Protein AF-A0A938FED2-F1 (afdb_monomer_lite)

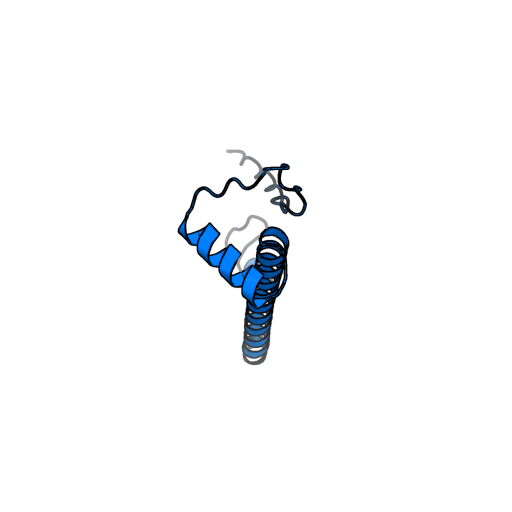Radius of gyration: 26.82 Å; chains: 1; bounding box: 73×21×58 Å

Foldseek 3Di:
DDDDDDDDDDPPDPPPDDDPPPPDDDDDPDPVLVVVLVVQCVVVVHHSVVSVVVVVVVVVVVVVVVVVVVVVVVVVVVVVVVVPDDDDDDPVRVQPQQADPVSHGD

Secondary structure (DSSP, 8-state):
---PPPPPP----------PPP--------HHHHHHHHHHHHHHTS-HHHHHHHHHHHHHHHHHHHHHHHHHHHHHHHHHHHHHS-----HHHHHHHHB-TTS-B-

pLDDT: mean 82.21, std 17.11, range [41.59, 97.75]

Structure (mmCIF, N/CA/C/O backbone):
data_AF-A0A938FED2-F1
#
_entry.id   AF-A0A938FED2-F1
#
loop_
_atom_site.group_PDB
_atom_site.id
_atom_site.type_symbol
_atom_site.label_atom_id
_atom_site.label_alt_id
_atom_site.label_comp_id
_atom_site.label_asym_id
_atom_site.label_entity_id
_atom_site.label_seq_id
_atom_site.pdbx_PDB_ins_code
_atom_site.Cartn_x
_atom_site.Cartn_y
_atom_site.Cartn_z
_atom_site.occupancy
_atom_site.B_iso_or_equiv
_atom_site.auth_seq_id
_atom_site.auth_comp_id
_atom_site.auth_asym_id
_atom_site.auth_atom_id
_atom_site.pdbx_PDB_model_num
ATOM 1 N N . MET A 1 1 ? 55.374 9.474 -18.490 1.00 42.22 1 MET A N 1
ATOM 2 C CA . MET A 1 1 ? 54.988 8.202 -17.837 1.00 42.22 1 MET A CA 1
ATOM 3 C C . MET A 1 1 ? 54.262 8.516 -16.535 1.00 42.22 1 MET A C 1
ATOM 5 O O . MET A 1 1 ? 54.919 8.833 -15.556 1.00 42.22 1 MET A O 1
ATOM 9 N N . ASN A 1 2 ? 52.927 8.489 -16.521 1.00 41.59 2 ASN A N 1
ATOM 10 C CA . ASN A 1 2 ? 52.144 8.665 -15.295 1.00 41.59 2 ASN A CA 1
ATOM 11 C C . ASN A 1 2 ? 51.127 7.520 -15.212 1.00 41.59 2 ASN A C 1
ATOM 13 O O . ASN A 1 2 ? 50.319 7.345 -16.120 1.00 41.59 2 ASN A O 1
ATOM 17 N N . ARG A 1 3 ? 51.252 6.673 -14.186 1.00 48.34 3 ARG A N 1
ATOM 18 C CA . ARG A 1 3 ? 50.482 5.431 -14.038 1.00 48.34 3 ARG A CA 1
ATOM 19 C C . ARG A 1 3 ? 49.090 5.777 -13.504 1.00 48.34 3 ARG A C 1
ATOM 21 O O . ARG A 1 3 ? 48.962 6.199 -12.356 1.00 48.34 3 ARG A O 1
ATOM 28 N N . GLY A 1 4 ? 48.061 5.620 -14.335 1.00 45.72 4 GLY A N 1
ATOM 29 C CA . GLY A 1 4 ? 46.665 5.770 -13.925 1.00 45.72 4 GLY A CA 1
ATOM 30 C C . GLY A 1 4 ? 46.318 4.778 -12.813 1.00 45.72 4 GLY A C 1
ATOM 31 O O . GLY A 1 4 ? 46.576 3.582 -12.935 1.00 45.72 4 GLY A O 1
ATOM 32 N N . ARG A 1 5 ? 45.770 5.275 -11.700 1.00 50.81 5 ARG A N 1
ATOM 33 C CA . ARG A 1 5 ? 45.272 4.430 -10.604 1.00 50.81 5 ARG A CA 1
ATOM 34 C C . ARG A 1 5 ? 44.059 3.619 -11.092 1.00 50.81 5 ARG A C 1
ATOM 36 O O . ARG A 1 5 ? 43.183 4.207 -11.727 1.00 50.81 5 ARG A O 1
ATOM 43 N N . PRO A 1 6 ? 43.952 2.318 -10.773 1.00 53.78 6 PRO A N 1
ATOM 44 C CA . PRO A 1 6 ? 42.788 1.522 -11.152 1.00 53.78 6 PRO A CA 1
ATOM 45 C C . PRO A 1 6 ? 41.532 2.009 -10.411 1.00 53.78 6 PRO A C 1
ATOM 47 O O . PRO A 1 6 ? 41.568 2.262 -9.203 1.00 53.78 6 PRO A O 1
ATOM 50 N N . ARG A 1 7 ? 40.411 2.146 -11.134 1.00 59.25 7 ARG A N 1
ATOM 51 C CA . ARG A 1 7 ? 39.095 2.426 -10.539 1.00 59.25 7 ARG A CA 1
ATOM 52 C C . ARG A 1 7 ? 38.655 1.211 -9.720 1.00 59.25 7 ARG A C 1
ATOM 54 O O . ARG A 1 7 ? 38.556 0.109 -10.247 1.00 59.25 7 ARG A O 1
ATOM 61 N N . ALA A 1 8 ? 38.400 1.420 -8.431 1.00 50.41 8 ALA A N 1
ATOM 62 C CA . ALA A 1 8 ? 37.859 0.388 -7.555 1.00 50.41 8 ALA A CA 1
ATOM 63 C C . ALA A 1 8 ? 36.423 0.012 -7.980 1.00 50.41 8 ALA A C 1
ATOM 65 O O . ALA A 1 8 ? 35.659 0.903 -8.365 1.00 50.41 8 ALA A O 1
ATOM 66 N N . PRO A 1 9 ? 36.027 -1.270 -7.887 1.00 54.09 9 PRO A N 1
ATOM 67 C CA . PRO A 1 9 ? 34.667 -1.688 -8.199 1.00 54.09 9 PRO A CA 1
ATOM 68 C C . PRO A 1 9 ? 33.679 -1.045 -7.217 1.00 54.09 9 PRO A C 1
ATOM 70 O O . PRO A 1 9 ? 33.824 -1.147 -5.995 1.00 54.09 9 PRO A O 1
ATOM 73 N N . THR A 1 10 ? 32.661 -0.367 -7.749 1.00 61.28 10 THR A N 1
ATOM 74 C CA . THR A 1 10 ? 31.543 0.159 -6.963 1.00 61.28 10 THR A CA 1
ATOM 75 C C . THR A 1 10 ? 30.799 -1.007 -6.327 1.00 61.28 10 THR A C 1
ATOM 77 O O . THR A 1 10 ? 30.203 -1.819 -7.032 1.00 61.28 10 THR A O 1
ATOM 80 N N . LYS A 1 11 ? 30.843 -1.102 -4.991 1.00 54.81 11 LYS A N 1
ATOM 81 C CA . LYS A 1 11 ? 30.078 -2.103 -4.236 1.00 54.81 11 LYS A CA 1
ATOM 82 C C . LYS A 1 11 ? 28.600 -2.029 -4.647 1.00 54.81 11 LYS A C 1
ATOM 84 O O . LYS A 1 11 ? 28.054 -0.921 -4.667 1.00 54.81 11 LYS A O 1
ATOM 89 N N . PRO A 1 12 ? 27.932 -3.162 -4.928 1.00 51.41 12 PRO A N 1
ATOM 90 C CA . PRO A 1 12 ? 26.491 -3.155 -5.115 1.00 51.41 12 PRO A CA 1
ATOM 91 C C . PRO A 1 12 ? 25.849 -2.638 -3.824 1.00 51.41 12 PRO A C 1
ATOM 93 O O . PRO A 1 12 ? 26.190 -3.077 -2.721 1.00 51.41 12 PRO A O 1
ATOM 96 N N . ARG A 1 13 ? 24.952 -1.654 -3.945 1.00 51.44 13 ARG A N 1
ATOM 97 C CA . ARG A 1 13 ? 24.126 -1.203 -2.821 1.00 51.44 13 ARG A CA 1
ATOM 98 C C . ARG A 1 13 ? 23.313 -2.406 -2.354 1.00 51.44 13 ARG A C 1
ATOM 100 O O . ARG A 1 13 ? 22.414 -2.841 -3.063 1.00 51.44 13 ARG A O 1
ATOM 107 N N . ALA A 1 14 ? 23.638 -2.931 -1.175 1.00 51.50 14 ALA A N 1
ATOM 108 C CA . ALA A 1 14 ? 22.822 -3.937 -0.518 1.00 51.50 14 ALA A CA 1
ATOM 109 C C . ALA A 1 14 ? 21.384 -3.408 -0.421 1.00 51.50 14 ALA A C 1
ATOM 111 O O . ALA A 1 14 ? 21.137 -2.348 0.167 1.00 51.50 14 ALA A O 1
ATOM 112 N N . SER A 1 15 ? 20.447 -4.126 -1.035 1.00 51.28 15 SER A N 1
ATOM 113 C CA . SER A 1 15 ? 19.021 -3.917 -0.840 1.00 51.28 15 SER A CA 1
ATOM 114 C C . SER A 1 15 ? 18.734 -4.064 0.650 1.00 51.28 15 SER A C 1
ATOM 116 O O . SER A 1 15 ? 18.918 -5.143 1.213 1.00 51.28 15 SER A O 1
ATOM 118 N N . LYS A 1 16 ? 18.293 -2.987 1.307 1.00 52.78 16 LYS A N 1
ATOM 119 C CA . LYS A 1 16 ? 17.746 -3.044 2.669 1.00 52.78 16 LYS A CA 1
ATOM 120 C C . LYS A 1 16 ? 16.365 -3.711 2.633 1.00 52.78 16 LYS A C 1
ATOM 122 O O . LYS A 1 16 ? 15.360 -3.070 2.911 1.00 52.78 16 LYS A O 1
ATOM 127 N N . ALA A 1 17 ? 16.311 -4.976 2.245 1.00 51.53 17 ALA A N 1
ATOM 128 C CA . ALA A 1 17 ? 15.145 -5.820 2.433 1.00 51.53 17 ALA A CA 1
ATOM 129 C C . ALA A 1 17 ? 15.413 -6.667 3.682 1.00 51.53 17 ALA A C 1
ATOM 131 O O . ALA A 1 17 ? 16.340 -7.470 3.687 1.00 51.53 17 ALA A O 1
ATOM 132 N N . GLY A 1 18 ? 14.651 -6.438 4.754 1.00 45.97 18 GLY A N 1
ATOM 133 C CA . GLY A 1 18 ? 14.598 -7.370 5.888 1.00 45.97 18 GLY A CA 1
ATOM 134 C C . GLY A 1 18 ? 15.137 -6.889 7.236 1.00 45.97 18 GLY A C 1
ATOM 135 O O . GLY A 1 18 ? 15.305 -7.711 8.128 1.00 45.97 18 GLY A O 1
ATOM 136 N N . ALA A 1 19 ? 15.381 -5.592 7.450 1.00 53.72 19 ALA A N 1
ATOM 137 C CA . ALA A 1 19 ? 15.537 -5.112 8.823 1.00 53.72 19 ALA A CA 1
ATOM 138 C C . ALA A 1 19 ? 14.149 -5.076 9.482 1.00 53.72 19 ALA A C 1
ATOM 140 O O . ALA A 1 19 ? 13.387 -4.139 9.241 1.00 53.72 19 ALA A O 1
ATOM 141 N N . GLN A 1 20 ? 13.819 -6.100 10.281 1.00 52.31 20 GLN A N 1
ATOM 142 C CA . GLN A 1 20 ? 12.688 -6.056 11.212 1.00 52.31 20 GLN A CA 1
ATOM 143 C C . GLN A 1 20 ? 12.778 -4.716 11.964 1.00 52.31 20 GLN A C 1
ATOM 145 O O . GLN A 1 20 ? 13.829 -4.438 12.556 1.00 52.31 20 GLN A O 1
ATOM 150 N N . PRO A 1 21 ? 11.759 -3.837 11.901 1.00 60.16 21 PRO A N 1
ATOM 151 C CA . PRO A 1 21 ? 11.830 -2.579 12.623 1.00 60.16 21 PRO A CA 1
ATOM 152 C C . PRO A 1 21 ? 12.017 -2.897 14.114 1.00 60.16 21 PRO A C 1
ATOM 154 O O . PRO A 1 21 ? 11.414 -3.857 14.603 1.00 60.16 21 PRO A O 1
ATOM 157 N N . PRO A 1 22 ? 12.864 -2.143 14.844 1.00 64.44 22 PRO A N 1
ATOM 158 C CA . PRO A 1 22 ? 13.002 -2.342 16.283 1.00 64.44 22 PRO A CA 1
ATOM 159 C C . PRO A 1 22 ? 11.608 -2.300 16.908 1.00 64.44 22 PRO A C 1
ATOM 161 O O . PRO A 1 22 ? 10.787 -1.493 16.467 1.00 64.44 22 PRO A O 1
ATOM 164 N N . SER A 1 23 ? 11.348 -3.148 17.908 1.00 60.56 23 SER A N 1
ATOM 165 C CA . SER A 1 23 ? 10.079 -3.212 18.642 1.00 60.56 23 SER A CA 1
ATOM 166 C C . SER A 1 23 ? 9.818 -1.884 19.365 1.00 60.56 23 SER A C 1
ATOM 168 O O . SER A 1 23 ? 10.069 -1.730 20.560 1.00 60.56 23 SER A O 1
ATOM 170 N N . LYS A 1 24 ? 9.393 -0.875 18.609 1.00 69.25 24 LYS A N 1
ATOM 171 C CA . LYS A 1 24 ? 9.007 0.441 19.090 1.00 69.25 24 LYS A CA 1
ATOM 172 C C . LYS A 1 24 ? 7.505 0.420 19.276 1.00 69.25 24 LYS A C 1
ATOM 174 O O . LYS A 1 24 ? 6.754 0.243 18.321 1.00 69.25 24 LYS A O 1
ATOM 179 N N . THR A 1 25 ? 7.080 0.621 20.512 1.00 73.00 25 THR A N 1
ATOM 180 C CA . THR A 1 25 ? 5.683 0.883 20.832 1.00 73.00 25 THR A CA 1
ATOM 181 C C . THR A 1 25 ? 5.285 2.242 20.258 1.00 73.00 25 THR A C 1
ATOM 183 O O . THR A 1 25 ? 6.009 3.236 20.375 1.00 73.00 25 THR A O 1
ATOM 186 N N . LEU A 1 26 ? 4.139 2.286 19.582 1.00 71.75 26 LEU A N 1
ATOM 187 C CA . LEU A 1 26 ? 3.631 3.496 18.950 1.00 71.75 26 LEU A CA 1
ATOM 188 C C . LEU A 1 26 ? 2.896 4.342 20.000 1.00 71.75 26 LEU A C 1
ATOM 190 O O . LEU A 1 26 ? 1.733 4.097 20.304 1.00 71.75 26 LEU A O 1
ATOM 194 N N . ASN A 1 27 ? 3.574 5.332 20.588 1.00 79.00 27 ASN A N 1
ATOM 195 C CA . ASN A 1 27 ? 2.946 6.246 21.547 1.00 79.00 27 ASN A CA 1
ATOM 196 C C . ASN A 1 27 ? 2.303 7.433 20.814 1.00 79.00 27 ASN A C 1
ATOM 198 O O . ASN A 1 27 ? 2.965 8.434 20.532 1.00 79.00 27 ASN A O 1
ATOM 202 N N . ILE A 1 28 ? 1.017 7.316 20.483 1.00 75.56 28 ILE A N 1
ATOM 203 C CA . ILE A 1 28 ? 0.267 8.386 19.819 1.00 75.56 28 ILE A CA 1
ATOM 204 C C . ILE A 1 28 ? -0.414 9.272 20.869 1.00 75.56 28 ILE A C 1
ATOM 206 O O . ILE A 1 28 ? -1.462 8.924 21.404 1.00 75.56 28 ILE A O 1
ATOM 210 N N . LYS A 1 29 ? 0.134 10.468 21.114 1.00 80.00 29 LYS A N 1
ATOM 211 C CA . LYS A 1 29 ? -0.491 11.505 21.962 1.00 80.00 29 LYS A CA 1
ATOM 212 C C . LYS A 1 29 ? -1.238 12.549 21.129 1.00 80.00 29 LYS A C 1
ATOM 214 O O . LYS A 1 29 ? -0.952 13.740 21.207 1.00 80.00 29 LYS A O 1
ATOM 219 N N . SER A 1 30 ? -2.162 12.098 20.284 1.00 89.56 30 SER A N 1
ATOM 220 C CA . SER A 1 30 ? -2.978 12.979 19.443 1.00 89.56 30 SER A CA 1
ATOM 221 C C . SER A 1 30 ? -4.464 12.744 19.713 1.00 89.56 30 SER A C 1
ATOM 223 O O . SER A 1 30 ? -4.966 11.678 19.346 1.00 89.56 30 SER A O 1
ATOM 225 N N . PRO A 1 31 ? -5.191 13.729 20.283 1.00 90.50 31 PRO A N 1
ATOM 226 C CA . PRO A 1 31 ? -6.635 13.623 20.508 1.00 90.50 31 PRO A CA 1
ATOM 227 C C . PRO A 1 31 ? -7.398 13.294 19.221 1.00 90.50 31 PRO A C 1
ATOM 229 O O . PRO A 1 31 ? -8.257 12.423 19.204 1.00 90.50 31 PRO A O 1
ATOM 232 N N . LYS A 1 32 ? -6.984 13.894 18.097 1.00 92.38 32 LYS A N 1
ATOM 233 C CA . LYS A 1 32 ? -7.586 13.647 16.780 1.00 92.38 32 LYS A CA 1
ATOM 234 C C . LYS A 1 32 ? -7.431 12.200 16.310 1.00 92.38 32 LYS A C 1
ATOM 236 O O . LYS A 1 32 ? -8.307 11.688 15.623 1.00 92.38 32 LYS A O 1
ATOM 241 N N . VAL A 1 33 ? -6.299 11.556 16.610 1.00 91.50 33 VAL A N 1
ATOM 242 C CA . VAL A 1 33 ? -6.087 10.150 16.228 1.00 91.50 33 VAL A CA 1
ATOM 243 C C . VAL A 1 33 ? -6.915 9.240 17.122 1.00 91.50 33 VAL A C 1
ATOM 245 O O . VAL A 1 33 ? -7.532 8.310 16.613 1.00 91.50 33 VAL A O 1
ATOM 248 N N . TYR A 1 34 ? -6.989 9.551 18.416 1.00 91.88 34 TYR A N 1
ATOM 249 C CA . TYR A 1 34 ? -7.847 8.833 19.350 1.00 91.88 34 TYR A CA 1
ATOM 250 C C . TYR A 1 34 ? -9.318 8.881 18.913 1.00 91.88 34 TYR A C 1
ATOM 252 O O . TYR A 1 34 ? -9.934 7.833 18.759 1.00 91.88 34 TYR A O 1
ATOM 260 N N . GLU A 1 35 ? -9.857 10.069 18.616 1.00 94.19 35 GLU A N 1
ATOM 261 C CA . GLU A 1 35 ? -11.239 10.240 18.139 1.00 94.19 35 GLU A CA 1
ATOM 262 C C . GLU A 1 35 ? -11.523 9.437 16.865 1.00 94.19 35 GLU A C 1
ATOM 264 O O . GLU A 1 35 ? -12.557 8.781 16.746 1.00 94.19 35 GLU A O 1
ATOM 269 N N . LYS A 1 36 ? -10.591 9.463 15.903 1.00 95.38 36 LYS A N 1
ATOM 270 C CA . LYS A 1 36 ? -10.721 8.702 14.655 1.00 95.38 36 LYS A CA 1
ATOM 271 C C . LYS A 1 36 ? -10.698 7.198 14.901 1.00 95.38 36 LYS A C 1
ATOM 273 O O . LYS A 1 36 ? -11.504 6.491 14.309 1.00 95.38 36 LYS A O 1
ATOM 278 N N . ALA A 1 37 ? -9.796 6.724 15.754 1.00 93.56 37 ALA A N 1
ATOM 279 C CA . ALA A 1 37 ? -9.680 5.312 16.086 1.00 93.56 37 ALA A CA 1
ATOM 280 C C . ALA A 1 37 ? -10.893 4.802 16.874 1.00 93.56 37 ALA A C 1
ATOM 282 O O . ALA A 1 37 ? -11.375 3.713 16.582 1.00 93.56 37 ALA A O 1
ATOM 283 N N . ALA A 1 38 ? -11.415 5.598 17.811 1.00 94.12 38 ALA A N 1
ATOM 284 C CA . ALA A 1 38 ? -12.625 5.276 18.563 1.00 94.12 38 ALA A CA 1
ATOM 285 C C . ALA A 1 38 ? -13.829 5.174 17.622 1.00 94.12 38 ALA A C 1
ATOM 287 O O . ALA A 1 38 ? -14.485 4.142 17.566 1.00 94.12 38 ALA A O 1
ATOM 288 N N . ARG A 1 39 ? -14.033 6.186 16.770 1.00 96.88 39 ARG A N 1
ATOM 289 C CA . ARG A 1 39 ? -15.105 6.159 15.770 1.00 96.88 39 ARG A CA 1
ATOM 290 C C . ARG A 1 39 ? -14.973 4.984 14.801 1.00 96.88 39 ARG A C 1
ATOM 292 O O . ARG A 1 39 ? -15.982 4.416 14.402 1.00 96.88 39 ARG A O 1
ATOM 299 N N . LEU A 1 40 ? -13.753 4.650 14.379 1.00 96.19 40 LEU A N 1
ATOM 300 C CA . LEU A 1 40 ? -13.526 3.520 13.481 1.00 96.19 40 LEU A CA 1
ATOM 301 C C . LEU A 1 40 ? -13.867 2.195 14.171 1.00 96.19 40 LEU A C 1
ATOM 303 O O . LEU A 1 40 ? -14.552 1.381 13.569 1.00 96.19 40 LEU A O 1
ATOM 307 N N . ALA A 1 41 ? -13.450 2.020 15.424 1.00 96.56 41 ALA A N 1
ATOM 308 C CA . ALA A 1 41 ? -13.792 0.866 16.249 1.00 96.56 41 ALA A CA 1
ATOM 309 C C . ALA A 1 41 ? -15.307 0.713 16.447 1.00 96.56 41 ALA A C 1
ATOM 311 O O . ALA A 1 41 ? -15.834 -0.376 16.239 1.00 96.56 41 ALA A O 1
ATOM 312 N N . ASP A 1 42 ? -16.013 1.805 16.755 1.00 97.19 42 ASP A N 1
ATOM 313 C CA . ASP A 1 42 ? -17.473 1.798 16.913 1.00 97.19 42 ASP A CA 1
ATOM 314 C C . ASP A 1 42 ? -18.183 1.373 15.619 1.00 97.19 42 ASP A C 1
ATOM 316 O O . ASP A 1 42 ? -19.155 0.621 15.652 1.00 97.19 42 ASP A O 1
ATOM 320 N N . LEU A 1 43 ? -17.687 1.835 14.466 1.00 96.81 43 LEU A N 1
ATOM 321 C CA . LEU A 1 43 ? -18.250 1.493 13.158 1.00 96.81 43 LEU A CA 1
ATOM 322 C C . LEU A 1 43 ? -17.978 0.041 12.752 1.00 96.81 43 LEU A C 1
ATOM 324 O O . LEU A 1 43 ? -18.808 -0.558 12.071 1.00 96.81 43 LEU A O 1
ATOM 328 N N . THR A 1 44 ? -16.825 -0.514 13.127 1.00 93.44 44 THR A N 1
ATOM 329 C CA . THR A 1 44 ? -16.428 -1.881 12.757 1.00 93.44 44 THR A CA 1
ATOM 330 C C . THR A 1 44 ? -16.797 -2.926 13.810 1.00 93.44 44 THR A C 1
ATOM 332 O O . THR A 1 44 ? -16.674 -4.119 13.542 1.00 93.44 44 THR A O 1
ATOM 335 N N . GLY A 1 45 ? -17.240 -2.506 15.000 1.00 96.25 45 GLY A N 1
ATOM 336 C CA . GLY A 1 45 ? -17.468 -3.392 16.145 1.00 96.25 45 GLY A CA 1
ATOM 337 C C . GLY A 1 45 ? -16.179 -4.011 16.703 1.00 96.25 45 GLY A C 1
ATOM 338 O O . GLY A 1 45 ? -16.236 -5.034 17.385 1.00 96.25 45 GLY A O 1
ATOM 339 N N . ALA A 1 46 ? -15.018 -3.429 16.392 1.00 94.44 46 ALA A N 1
ATOM 340 C CA . ALA A 1 46 ? -13.705 -3.929 16.793 1.00 94.44 46 ALA A CA 1
ATOM 341 C C . ALA A 1 46 ? -13.125 -3.132 17.971 1.00 94.44 46 ALA A C 1
ATOM 343 O O . ALA A 1 46 ? -13.656 -2.108 18.390 1.00 94.44 46 ALA A O 1
ATOM 344 N N . THR A 1 47 ? -11.986 -3.573 18.507 1.00 95.25 47 THR A N 1
ATOM 345 C CA . THR A 1 47 ? -11.211 -2.738 19.438 1.00 95.25 47 THR A CA 1
ATOM 346 C C . THR A 1 47 ? -10.499 -1.619 18.676 1.00 95.25 47 THR A C 1
ATOM 348 O O . THR A 1 47 ? -10.168 -1.784 17.504 1.00 95.25 47 THR A O 1
ATOM 351 N N . MET A 1 48 ? -10.182 -0.499 19.337 1.00 91.31 48 MET A N 1
ATOM 352 C CA . MET A 1 48 ? -9.404 0.589 18.717 1.00 91.31 48 MET A CA 1
ATOM 353 C C . MET A 1 48 ? -8.087 0.101 18.109 1.00 91.31 48 MET A C 1
ATOM 355 O O . MET A 1 48 ? -7.729 0.526 17.015 1.00 91.31 48 MET A O 1
ATOM 359 N N . THR A 1 49 ? -7.379 -0.801 18.793 1.00 91.62 49 THR A N 1
ATOM 360 C CA . THR A 1 49 ? -6.119 -1.362 18.290 1.00 91.62 49 THR A CA 1
ATOM 361 C C . THR A 1 49 ? -6.343 -2.172 17.021 1.00 91.62 49 THR A C 1
ATOM 363 O O . THR A 1 49 ? -5.679 -1.907 16.026 1.00 91.62 49 THR A O 1
ATOM 366 N N . SER A 1 50 ? -7.310 -3.096 17.029 1.00 92.69 50 SER A N 1
ATOM 367 C CA . SER A 1 50 ? -7.626 -3.923 15.858 1.00 92.69 50 SER A CA 1
ATOM 368 C C . SER A 1 50 ? -8.121 -3.072 14.685 1.00 92.69 50 SER A C 1
ATOM 370 O O . SER A 1 50 ? -7.681 -3.263 13.559 1.00 92.69 50 SER A O 1
ATOM 372 N N . ALA A 1 51 ? -8.955 -2.065 14.952 1.00 94.31 51 ALA A N 1
ATOM 373 C CA . ALA A 1 51 ? -9.428 -1.127 13.941 1.00 94.31 51 ALA A CA 1
ATOM 374 C C . ALA A 1 51 ? -8.277 -0.339 13.287 1.00 94.31 51 ALA A C 1
ATOM 376 O O . ALA A 1 51 ? -8.259 -0.160 12.069 1.00 94.31 51 ALA A O 1
ATOM 377 N N . ILE A 1 52 ? -7.303 0.122 14.083 1.00 93.25 52 ILE A N 1
ATOM 378 C CA . ILE A 1 52 ? -6.104 0.797 13.566 1.00 93.25 52 ILE A CA 1
ATOM 379 C C . ILE A 1 52 ? -5.234 -0.180 12.769 1.00 93.25 52 ILE A C 1
ATOM 381 O O . ILE A 1 52 ? -4.760 0.186 11.698 1.00 93.25 52 ILE A O 1
ATOM 385 N N . GLU A 1 53 ? -5.014 -1.389 13.282 1.00 93.69 53 GLU A N 1
ATOM 386 C CA . GLU A 1 53 ? -4.200 -2.419 12.631 1.00 93.69 53 GLU A CA 1
ATOM 387 C C . GLU A 1 53 ? -4.745 -2.744 11.240 1.00 93.69 53 GLU A C 1
ATOM 389 O O . GLU A 1 53 ? -4.036 -2.555 10.252 1.00 93.69 53 GLU A O 1
ATOM 394 N N . THR A 1 54 ? -6.037 -3.063 11.138 1.00 94.69 54 THR A N 1
ATOM 395 C CA . THR A 1 54 ? -6.698 -3.320 9.853 1.00 94.69 54 THR A CA 1
ATOM 396 C C . THR A 1 54 ? -6.615 -2.113 8.917 1.00 94.69 54 THR A C 1
ATOM 398 O O . THR A 1 54 ? -6.259 -2.261 7.751 1.00 94.69 54 THR A O 1
ATOM 401 N N . ALA A 1 55 ? -6.863 -0.894 9.408 1.00 94.94 55 ALA A N 1
ATOM 402 C CA . ALA A 1 55 ? -6.776 0.301 8.567 1.00 94.94 55 ALA A CA 1
ATOM 403 C C . ALA A 1 55 ? -5.359 0.550 8.022 1.00 94.94 55 ALA A C 1
ATOM 405 O O . ALA A 1 55 ? -5.201 1.037 6.896 1.00 94.94 55 ALA A O 1
ATOM 406 N N . LEU A 1 56 ? -4.325 0.240 8.810 1.00 94.94 56 LEU A N 1
ATOM 407 C CA . LEU A 1 56 ? -2.931 0.342 8.382 1.00 94.94 56 LEU A CA 1
ATOM 408 C C . LEU A 1 56 ? -2.586 -0.737 7.354 1.00 94.94 56 LEU A C 1
ATOM 410 O O . LEU A 1 56 ? -1.962 -0.415 6.342 1.00 94.94 56 LEU A O 1
ATOM 414 N N . GLU A 1 57 ? -3.018 -1.977 7.573 1.00 95.88 57 GLU A N 1
ATOM 415 C CA . GLU A 1 57 ? -2.842 -3.075 6.618 1.00 95.88 57 GLU A CA 1
ATOM 416 C C . GLU A 1 57 ? -3.509 -2.761 5.276 1.00 95.88 57 GLU A C 1
ATOM 418 O O . GLU A 1 57 ? -2.864 -2.839 4.229 1.00 95.88 57 GLU A O 1
ATOM 423 N N . GLU A 1 58 ? -4.760 -2.299 5.291 1.00 96.31 58 GLU A N 1
ATOM 424 C CA . GLU A 1 58 ? -5.488 -1.890 4.088 1.00 96.31 58 GLU A CA 1
ATOM 425 C C . GLU A 1 58 ? -4.820 -0.709 3.374 1.00 96.31 58 GLU A C 1
ATOM 427 O O . GLU A 1 58 ? -4.771 -0.656 2.143 1.00 96.31 58 GLU A O 1
ATOM 432 N N . ALA A 1 59 ? -4.313 0.275 4.121 1.00 96.38 59 ALA A N 1
ATOM 433 C CA . ALA A 1 59 ? -3.593 1.404 3.538 1.00 96.38 59 ALA A CA 1
ATOM 434 C C . ALA A 1 59 ? -2.288 0.957 2.862 1.00 96.38 59 ALA A C 1
ATOM 436 O O . ALA A 1 59 ? -1.994 1.400 1.749 1.00 96.38 59 ALA A O 1
ATOM 437 N N . LEU A 1 60 ? -1.533 0.058 3.499 1.00 97.12 60 LEU A N 1
ATOM 438 C CA . LEU A 1 60 ? -0.302 -0.499 2.942 1.00 97.12 60 LEU A CA 1
ATOM 439 C C . LEU A 1 60 ? -0.581 -1.352 1.703 1.00 97.12 60 LEU A C 1
ATOM 441 O O . LEU A 1 60 ? 0.076 -1.156 0.679 1.00 97.12 60 LEU A O 1
ATOM 445 N N . ALA A 1 61 ? -1.577 -2.236 1.764 1.00 95.94 61 ALA A N 1
ATOM 446 C CA . ALA A 1 61 ? -1.971 -3.085 0.645 1.00 95.94 61 ALA A CA 1
ATOM 447 C C . ALA A 1 61 ? -2.425 -2.246 -0.559 1.00 95.94 61 ALA A C 1
ATOM 449 O O . ALA A 1 61 ? -1.960 -2.468 -1.681 1.00 95.94 61 ALA A O 1
ATOM 450 N N . ARG A 1 62 ? -3.260 -1.220 -0.329 1.00 96.69 62 ARG A N 1
ATOM 451 C CA . ARG A 1 62 ? -3.659 -0.271 -1.382 1.00 96.69 62 ARG A CA 1
ATOM 452 C C . ARG A 1 62 ? -2.447 0.409 -2.001 1.00 96.69 62 ARG A C 1
ATOM 454 O O . ARG A 1 62 ? -2.290 0.355 -3.218 1.00 96.69 62 ARG A O 1
ATOM 461 N N . HIS A 1 63 ? -1.551 0.962 -1.186 1.00 96.69 63 HIS A N 1
ATOM 462 C CA . HIS A 1 63 ? -0.369 1.650 -1.697 1.00 96.69 63 HIS A CA 1
ATOM 463 C C . HIS A 1 63 ? 0.540 0.729 -2.527 1.00 96.69 63 HIS A C 1
ATOM 465 O O . HIS A 1 63 ? 0.999 1.111 -3.603 1.00 96.69 63 HIS A O 1
ATOM 471 N N . GLN A 1 64 ? 0.769 -0.503 -2.068 1.00 95.25 64 GLN A N 1
ATOM 472 C CA . GLN A 1 64 ? 1.545 -1.495 -2.815 1.00 95.25 64 GLN A CA 1
ATOM 473 C C . GLN A 1 64 ? 0.884 -1.838 -4.155 1.00 95.25 64 GLN A C 1
ATOM 475 O O . GLN A 1 64 ? 1.569 -1.884 -5.178 1.00 95.25 64 GLN A O 1
ATOM 480 N N . SER A 1 65 ? -0.441 -2.014 -4.171 1.00 95.75 65 SER A N 1
ATOM 481 C CA . SER A 1 65 ? -1.186 -2.296 -5.402 1.00 95.75 65 SER A CA 1
ATOM 482 C C . SER A 1 65 ? -1.120 -1.142 -6.409 1.00 95.75 65 SER A C 1
ATOM 484 O O . SER A 1 65 ? -0.903 -1.376 -7.596 1.00 95.75 65 SER A O 1
ATOM 486 N N . GLU A 1 66 ? -1.214 0.108 -5.946 1.00 96.81 66 GLU A N 1
ATOM 487 C CA . GLU A 1 66 ? -1.099 1.304 -6.788 1.00 96.81 66 GLU A CA 1
ATOM 488 C C . GLU A 1 66 ? 0.301 1.432 -7.396 1.00 96.81 66 GLU A C 1
ATOM 490 O O . GLU A 1 66 ? 0.448 1.736 -8.584 1.00 96.81 66 GLU A O 1
ATOM 495 N N . VAL A 1 67 ? 1.341 1.172 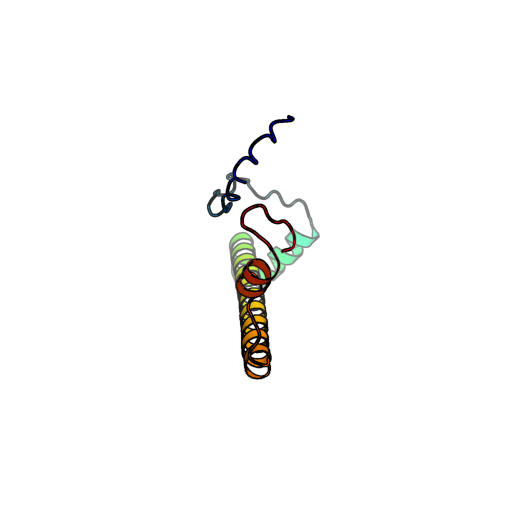-6.597 1.00 96.81 67 VAL A N 1
ATOM 496 C CA . VAL A 1 67 ? 2.729 1.170 -7.071 1.00 96.81 67 VAL A CA 1
ATOM 497 C C . VAL A 1 67 ? 2.932 0.085 -8.124 1.00 96.81 67 VAL A C 1
ATOM 499 O O . VAL A 1 67 ? 3.488 0.382 -9.183 1.00 96.81 67 VAL A O 1
ATOM 502 N N . GLN A 1 68 ? 2.444 -1.136 -7.886 1.00 95.81 68 GLN A N 1
ATOM 503 C CA . GLN A 1 68 ? 2.565 -2.223 -8.856 1.00 95.81 68 GLN A CA 1
ATOM 504 C C . GLN A 1 68 ? 1.821 -1.897 -10.155 1.00 95.81 68 GLN A C 1
ATOM 506 O O . GLN A 1 68 ? 2.397 -2.018 -11.233 1.00 95.81 68 GLN A O 1
ATOM 511 N N . ALA A 1 69 ? 0.585 -1.397 -10.072 1.00 96.88 69 ALA A N 1
ATOM 512 C CA . ALA A 1 69 ? -0.189 -0.991 -11.245 1.00 96.88 69 ALA A CA 1
ATOM 513 C C . ALA A 1 69 ? 0.520 0.109 -12.053 1.00 96.88 69 ALA A C 1
ATOM 515 O O . ALA A 1 69 ? 0.516 0.098 -13.286 1.00 96.88 69 ALA A O 1
ATOM 516 N N . LYS A 1 70 ? 1.175 1.054 -11.368 1.00 97.19 70 LYS A N 1
ATOM 517 C CA . LYS A 1 70 ? 1.983 2.090 -12.017 1.00 97.19 70 LYS A CA 1
ATOM 518 C C . LYS A 1 70 ? 3.211 1.505 -12.717 1.00 97.19 70 LYS A C 1
ATOM 520 O O . LYS A 1 70 ? 3.520 1.941 -13.825 1.00 97.19 70 LYS A O 1
ATOM 525 N N . ILE A 1 71 ? 3.899 0.547 -12.095 1.00 97.75 71 ILE A N 1
ATOM 526 C CA . ILE A 1 71 ? 5.048 -0.148 -12.694 1.00 97.75 71 ILE A CA 1
ATOM 527 C C . ILE A 1 71 ? 4.615 -0.897 -13.954 1.00 97.75 71 ILE A C 1
ATOM 529 O O . ILE A 1 71 ? 5.225 -0.693 -15.002 1.00 97.75 71 ILE A O 1
ATOM 533 N N . GLU A 1 72 ? 3.540 -1.685 -13.883 1.00 97.44 72 GLU A N 1
ATOM 534 C CA . GLU A 1 72 ? 3.018 -2.415 -15.045 1.00 97.44 72 GLU A CA 1
ATOM 535 C C . GLU A 1 72 ? 2.690 -1.465 -16.196 1.00 97.44 72 GLU A C 1
ATOM 537 O O . GLU A 1 72 ? 3.147 -1.666 -17.318 1.00 97.44 72 GLU A O 1
ATOM 542 N N . ARG A 1 73 ? 2.021 -0.344 -15.904 1.00 97.38 73 ARG A N 1
ATOM 543 C CA . ARG A 1 73 ? 1.702 0.667 -16.918 1.00 97.38 73 ARG A CA 1
ATOM 544 C C . ARG A 1 73 ? 2.946 1.268 -17.580 1.00 97.38 73 ARG A C 1
ATOM 546 O O . ARG A 1 73 ? 2.925 1.558 -18.776 1.00 97.38 73 ARG A O 1
ATOM 553 N N . ILE A 1 74 ? 4.018 1.485 -16.818 1.00 97.69 74 ILE A N 1
ATOM 554 C CA . ILE A 1 74 ? 5.293 1.975 -17.362 1.00 97.69 74 ILE A CA 1
ATOM 555 C C . ILE A 1 74 ? 5.925 0.915 -18.269 1.00 97.69 74 ILE A C 1
ATOM 557 O O . ILE A 1 74 ? 6.402 1.254 -19.351 1.00 97.69 74 ILE A O 1
ATOM 561 N N . LEU A 1 75 ? 5.919 -0.353 -17.854 1.00 97.56 75 LEU A N 1
ATOM 562 C CA . LEU A 1 75 ? 6.472 -1.456 -18.642 1.00 97.56 75 LEU A CA 1
ATOM 563 C C . LEU A 1 75 ? 5.679 -1.692 -19.928 1.00 97.56 75 LEU A C 1
ATOM 565 O O . LEU A 1 75 ? 6.282 -1.897 -20.980 1.00 97.56 75 LEU A O 1
ATOM 569 N N . ASP A 1 76 ? 4.352 -1.607 -19.872 1.00 97.56 76 ASP A N 1
ATOM 570 C CA . ASP A 1 76 ? 3.486 -1.667 -21.050 1.00 97.56 76 ASP A CA 1
ATOM 571 C C . ASP A 1 76 ? 3.815 -0.564 -22.048 1.00 97.56 76 ASP A C 1
ATOM 573 O O . ASP A 1 76 ? 4.010 -0.836 -23.233 1.00 97.56 76 ASP A O 1
ATOM 577 N N . LEU A 1 77 ? 3.953 0.673 -21.565 1.00 96.69 77 LEU A N 1
ATOM 578 C CA . LEU A 1 77 ? 4.325 1.794 -22.418 1.00 96.69 77 LEU A CA 1
ATOM 579 C C . LEU A 1 77 ? 5.723 1.605 -23.017 1.00 96.69 77 LEU A C 1
ATOM 581 O O . LEU A 1 77 ? 5.916 1.850 -24.203 1.00 96.69 77 LEU A O 1
ATOM 585 N N . ALA A 1 78 ? 6.691 1.135 -22.228 1.00 94.94 78 ALA A N 1
ATOM 586 C CA . ALA A 1 78 ? 8.039 0.857 -22.714 1.00 94.94 78 ALA A CA 1
ATOM 587 C C . ALA A 1 78 ? 8.045 -0.240 -23.791 1.00 94.94 78 ALA A C 1
ATOM 589 O O . ALA A 1 78 ? 8.738 -0.100 -24.801 1.00 94.94 78 ALA A O 1
ATOM 590 N N . ARG A 1 79 ? 7.249 -1.305 -23.613 1.00 94.38 79 ARG A N 1
ATOM 591 C CA . ARG A 1 79 ? 7.058 -2.357 -24.624 1.00 94.38 79 ARG A CA 1
ATOM 592 C C . ARG A 1 79 ? 6.458 -1.794 -25.905 1.00 94.38 79 ARG A C 1
ATOM 594 O O . ARG A 1 79 ? 6.932 -2.135 -26.983 1.00 94.38 79 ARG A O 1
ATOM 601 N N . GLU A 1 80 ? 5.443 -0.945 -25.791 1.00 95.12 80 GLU A N 1
ATOM 602 C CA . GLU A 1 80 ? 4.800 -0.333 -26.951 1.00 95.12 80 GLU A CA 1
ATOM 603 C C . GLU A 1 80 ? 5.762 0.585 -27.707 1.00 95.12 80 GLU A C 1
ATOM 605 O O . GLU A 1 80 ? 5.917 0.442 -28.914 1.00 95.12 80 GLU A O 1
ATOM 610 N N . VAL A 1 81 ? 6.488 1.452 -26.999 1.00 93.00 81 VAL A N 1
ATOM 611 C CA . VAL A 1 81 ? 7.511 2.323 -27.595 1.00 93.00 81 VAL A CA 1
ATOM 612 C C . VAL A 1 81 ? 8.586 1.508 -28.319 1.00 93.00 81 VAL A C 1
ATOM 614 O O . VAL A 1 81 ? 8.976 1.867 -29.427 1.00 93.00 81 VAL A O 1
ATOM 617 N N . ASN A 1 82 ? 9.030 0.389 -27.738 1.00 88.69 82 ASN A N 1
ATOM 618 C CA . ASN A 1 82 ? 10.050 -0.471 -28.341 1.00 88.69 82 ASN A CA 1
ATOM 619 C C . ASN A 1 82 ? 9.602 -1.056 -29.696 1.00 88.69 82 ASN A C 1
ATOM 621 O O . ASN A 1 82 ? 10.403 -1.120 -30.621 1.00 88.69 82 ASN A O 1
ATOM 625 N N . LYS A 1 83 ? 8.313 -1.387 -29.874 1.00 91.06 83 LYS A N 1
ATOM 626 C CA . LYS A 1 83 ? 7.797 -1.888 -31.167 1.00 91.06 83 LYS A CA 1
ATOM 627 C C . LYS A 1 83 ? 7.952 -0.888 -32.316 1.00 91.06 83 LYS A C 1
ATOM 629 O O . LYS A 1 83 ? 8.059 -1.306 -33.464 1.00 91.06 83 LYS A O 1
ATOM 634 N N . HIS A 1 84 ? 7.925 0.408 -32.008 1.00 89.81 84 HIS A N 1
ATOM 635 C CA . HIS A 1 84 ? 8.009 1.488 -32.997 1.00 89.81 84 HIS A CA 1
ATOM 636 C C . HIS A 1 84 ? 9.418 2.067 -33.128 1.00 89.81 84 HIS A C 1
ATOM 638 O O . HIS A 1 84 ? 9.645 2.938 -33.968 1.00 89.81 84 HIS A O 1
ATOM 644 N N . LEU A 1 85 ? 10.371 1.611 -32.308 1.00 83.62 85 LEU A N 1
ATOM 645 C CA . LEU A 1 85 ? 11.757 2.029 -32.444 1.00 83.62 85 LEU A CA 1
ATOM 646 C C . LEU A 1 85 ? 12.363 1.368 -33.691 1.00 83.62 85 LEU A C 1
ATOM 648 O O . LEU A 1 85 ? 12.262 0.148 -33.844 1.00 83.62 85 LEU A O 1
ATOM 652 N N . PRO A 1 86 ? 13.018 2.135 -34.580 1.00 81.12 86 PRO A N 1
ATOM 653 C CA . PRO A 1 86 ? 13.764 1.535 -35.672 1.00 81.12 86 PRO A CA 1
ATOM 654 C C . PRO A 1 86 ? 14.878 0.644 -35.102 1.00 81.12 86 PRO A C 1
ATOM 656 O O . PRO A 1 86 ? 15.429 0.960 -34.040 1.00 81.12 86 PRO A O 1
ATOM 659 N N . PRO A 1 87 ? 15.248 -0.449 -35.794 1.00 75.44 87 PRO A N 1
ATOM 660 C CA . PRO A 1 87 ? 16.412 -1.230 -35.409 1.00 75.44 87 PRO A CA 1
ATOM 661 C C . PRO A 1 87 ? 17.638 -0.312 -35.444 1.00 75.44 87 PRO A C 1
ATOM 663 O O . PRO A 1 87 ? 18.021 0.204 -36.492 1.00 75.44 87 PRO A O 1
ATOM 666 N N . GLY A 1 88 ? 18.214 -0.072 -34.272 1.00 73.50 88 GLY A N 1
ATOM 667 C CA . GLY A 1 88 ? 19.397 0.752 -34.079 1.00 73.50 88 GLY A CA 1
ATOM 668 C C . GLY A 1 88 ? 20.433 -0.009 -33.271 1.00 73.50 88 GLY A C 1
ATOM 669 O O . GLY A 1 88 ? 20.108 -0.966 -32.564 1.00 73.50 88 GLY A O 1
ATOM 670 N N . LEU A 1 89 ? 21.689 0.415 -33.384 1.00 73.88 89 LEU A N 1
ATOM 671 C CA . LEU A 1 89 ? 22.757 -0.130 -32.561 1.00 73.88 89 LEU A CA 1
ATOM 672 C C . LEU A 1 89 ? 22.446 0.144 -31.085 1.00 73.88 89 LEU A C 1
ATOM 674 O O . LEU A 1 89 ? 22.074 1.260 -30.711 1.00 73.88 89 LEU A O 1
ATOM 678 N N . THR A 1 90 ? 22.599 -0.868 -30.234 1.00 81.25 90 THR A N 1
ATOM 679 C CA . THR A 1 90 ? 22.562 -0.653 -28.789 1.00 81.25 90 THR A CA 1
ATOM 680 C C . THR A 1 90 ? 23.710 0.264 -28.389 1.00 81.25 90 THR A C 1
ATOM 682 O O . THR A 1 90 ? 24.712 0.392 -29.096 1.00 81.25 90 THR A O 1
ATOM 685 N N . ARG A 1 91 ? 23.603 0.884 -27.216 1.00 80.44 91 ARG A N 1
ATOM 686 C CA . ARG A 1 91 ? 24.666 1.745 -26.697 1.00 80.44 91 ARG A CA 1
ATOM 687 C C . ARG A 1 91 ? 26.013 1.021 -26.628 1.00 80.44 91 ARG A C 1
ATOM 689 O O . ARG A 1 91 ? 27.025 1.590 -27.001 1.00 80.44 91 ARG A O 1
ATOM 696 N N . GLU A 1 92 ? 26.015 -0.261 -26.276 1.00 81.94 92 GLU A N 1
ATOM 697 C CA . GLU A 1 92 ? 27.218 -1.101 -26.240 1.00 81.94 92 GLU A CA 1
ATOM 698 C C . GLU A 1 92 ? 27.776 -1.422 -27.637 1.00 81.94 92 GLU A C 1
ATOM 700 O O . GLU A 1 92 ? 28.953 -1.755 -27.786 1.00 81.94 92 GLU A O 1
ATOM 705 N N . GLN A 1 93 ? 26.938 -1.405 -28.673 1.00 84.75 93 GLN A N 1
ATOM 706 C CA . GLN A 1 93 ? 27.390 -1.554 -30.055 1.00 84.75 93 GLN A CA 1
ATOM 707 C C . GLN A 1 93 ? 28.002 -0.247 -30.568 1.00 84.75 93 GLN A C 1
ATOM 709 O O . GLN A 1 93 ? 29.099 -0.289 -31.115 1.00 84.75 93 GLN A O 1
ATOM 714 N N . ILE A 1 94 ? 27.356 0.889 -30.293 1.00 85.19 94 ILE A N 1
ATOM 715 C CA . ILE A 1 94 ? 27.868 2.229 -30.614 1.00 8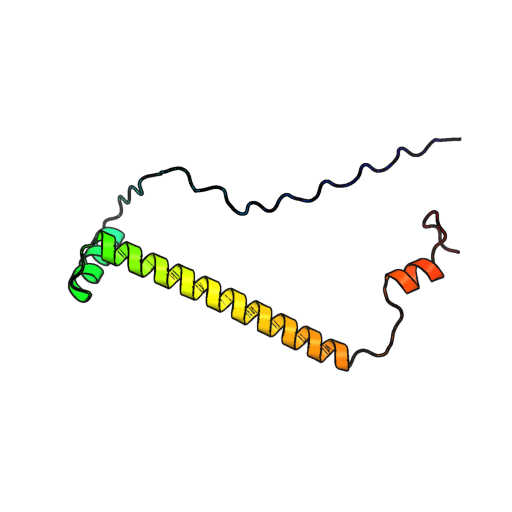5.19 94 ILE A CA 1
ATOM 716 C C . ILE A 1 94 ? 29.212 2.473 -29.914 1.00 85.19 94 ILE A C 1
ATOM 718 O O . ILE A 1 94 ? 30.166 2.915 -30.548 1.00 85.19 94 ILE A O 1
ATOM 722 N N . ASP A 1 95 ? 29.318 2.124 -28.630 1.00 86.00 95 ASP A N 1
ATOM 723 C CA . ASP A 1 95 ? 30.547 2.319 -27.856 1.00 86.00 95 ASP A CA 1
ATOM 724 C C . ASP A 1 95 ? 31.719 1.499 -28.425 1.00 86.00 95 ASP A C 1
ATOM 726 O O . ASP A 1 95 ? 32.844 1.988 -28.474 1.00 86.00 95 ASP A O 1
ATOM 730 N N . ARG A 1 96 ? 31.467 0.271 -28.903 1.00 86.75 96 ARG A N 1
ATOM 731 C CA . ARG A 1 96 ? 32.499 -0.576 -29.535 1.00 86.75 96 ARG A CA 1
ATOM 732 C C . ARG A 1 96 ? 32.926 -0.089 -30.916 1.00 86.75 96 ARG A C 1
ATOM 734 O O . ARG A 1 96 ? 34.047 -0.374 -31.331 1.00 86.75 96 ARG A O 1
ATOM 741 N N . GLU A 1 97 ? 32.026 0.576 -31.632 1.00 87.81 97 GLU A N 1
ATOM 742 C CA . GLU A 1 97 ? 32.309 1.142 -32.948 1.00 87.81 97 GLU A CA 1
ATOM 743 C C . GLU A 1 97 ? 33.103 2.448 -32.833 1.00 87.81 97 GLU A C 1
ATOM 745 O O . GLU A 1 97 ? 34.072 2.643 -33.564 1.00 87.81 97 GLU A O 1
ATOM 750 N N . LEU A 1 98 ? 32.731 3.316 -31.888 1.00 89.56 98 LEU A N 1
ATOM 751 C CA . LEU A 1 98 ? 33.318 4.649 -31.740 1.00 89.56 98 LEU A CA 1
ATOM 752 C C . LEU A 1 98 ? 34.581 4.680 -30.882 1.00 89.56 98 LEU A C 1
ATOM 754 O O . LEU A 1 98 ? 35.426 5.543 -31.112 1.00 89.56 98 LEU A O 1
ATOM 758 N N . TYR A 1 99 ? 34.722 3.779 -29.905 1.00 91.75 99 TYR A N 1
ATOM 759 C CA . TYR A 1 99 ? 35.824 3.815 -28.947 1.00 91.75 99 TYR A CA 1
ATOM 760 C C . TYR A 1 99 ? 36.691 2.549 -28.990 1.00 91.75 99 TYR A C 1
ATOM 762 O O . TYR A 1 99 ? 36.242 1.441 -29.298 1.00 91.75 99 TYR A O 1
ATOM 770 N N . ASP A 1 100 ? 37.979 2.713 -28.702 1.00 86.19 100 ASP A N 1
ATOM 771 C CA . ASP A 1 100 ? 38.916 1.612 -28.512 1.00 86.19 100 ASP A CA 1
ATOM 772 C C . ASP A 1 100 ? 38.795 0.978 -27.110 1.00 86.19 100 ASP A C 1
ATOM 774 O O . ASP A 1 100 ? 37.984 1.377 -26.272 1.00 86.19 100 ASP A O 1
ATOM 778 N N . GLU A 1 101 ? 39.613 -0.040 -26.837 1.00 85.62 101 GLU A N 1
ATOM 779 C CA . GLU A 1 101 ? 39.629 -0.744 -25.545 1.00 85.62 101 GLU A CA 1
ATOM 780 C C . GLU A 1 101 ? 40.063 0.133 -24.355 1.00 85.62 101 GLU A C 1
ATOM 782 O O . GLU A 1 101 ? 39.838 -0.231 -23.198 1.00 85.62 101 GLU A O 1
ATOM 787 N N . TYR A 1 102 ? 40.646 1.303 -24.629 1.00 88.25 102 TYR A N 1
ATOM 788 C CA . TYR A 1 102 ? 41.037 2.301 -23.638 1.00 88.25 102 TYR A CA 1
ATOM 789 C C . TYR A 1 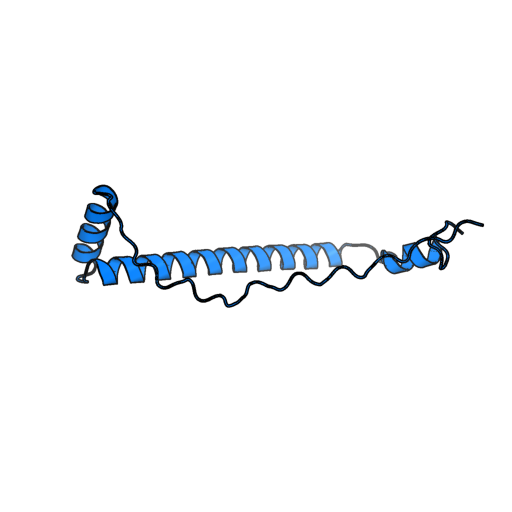102 ? 39.989 3.416 -23.483 1.00 88.25 102 TYR A C 1
ATOM 791 O O . TYR A 1 102 ? 40.145 4.282 -22.615 1.00 88.25 102 TYR A O 1
ATOM 799 N N . GLY A 1 103 ? 38.904 3.373 -24.265 1.00 81.44 103 GLY A N 1
ATOM 800 C CA . GLY A 1 103 ? 37.825 4.359 -24.257 1.00 81.44 103 GLY A CA 1
ATOM 801 C C . GLY A 1 103 ? 38.154 5.643 -25.023 1.00 81.44 103 GLY A C 1
ATOM 802 O O . GLY A 1 103 ? 37.524 6.673 -24.771 1.00 81.44 103 GLY A O 1
ATOM 803 N N . LEU A 1 104 ? 39.147 5.615 -25.914 1.00 89.56 104 LEU A N 1
ATOM 804 C CA . LEU A 1 104 ? 39.488 6.733 -26.793 1.00 89.56 104 LEU A CA 1
ATOM 805 C C . LEU A 1 104 ? 38.737 6.616 -28.123 1.00 89.56 104 LEU A C 1
ATOM 807 O O . LEU A 1 104 ? 38.531 5.496 -28.588 1.00 89.56 104 LEU A O 1
ATOM 811 N N . PRO A 1 105 ? 38.319 7.739 -28.738 1.00 89.06 105 PRO A N 1
ATOM 812 C CA . PRO A 1 105 ? 37.742 7.710 -30.075 1.00 89.06 105 PRO A CA 1
ATOM 813 C C . PRO A 1 105 ? 38.705 7.049 -31.063 1.00 89.06 105 PRO A C 1
ATOM 815 O O . PRO A 1 105 ? 39.897 7.375 -31.058 1.00 89.06 105 PRO A O 1
ATOM 818 N N . ARG A 1 106 ? 38.185 6.129 -31.874 1.00 77.25 106 ARG A N 1
ATOM 819 C CA . ARG A 1 106 ? 38.920 5.532 -32.995 1.00 77.25 106 ARG A C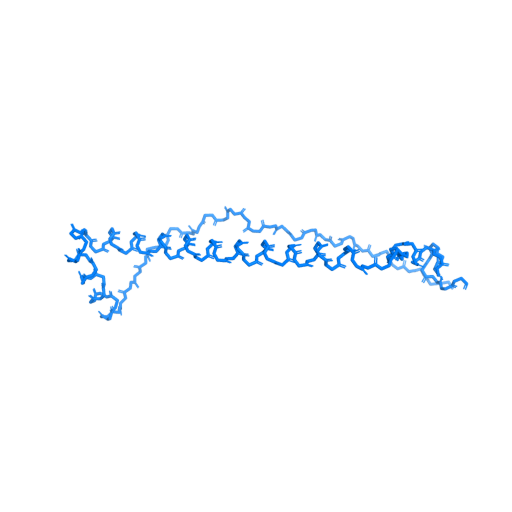A 1
ATOM 820 C C . ARG A 1 106 ? 39.132 6.520 -34.137 1.00 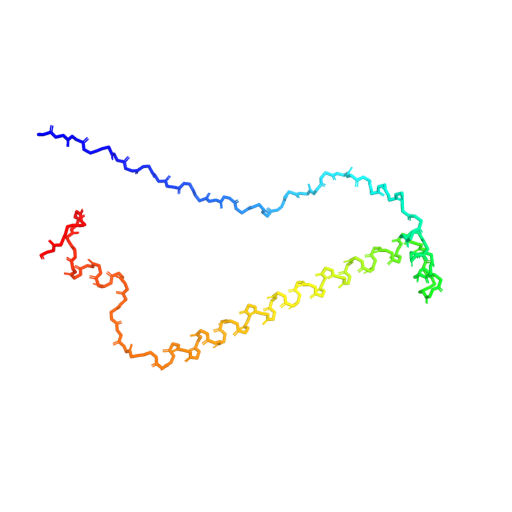77.25 106 ARG A C 1
ATOM 822 O O . ARG A 1 106 ? 38.296 7.438 -34.301 1.00 77.25 106 ARG A O 1
#

Sequence (106 aa):
MNRGRPRAPTKPRASKAGAQPPSKTLNIKSPKVYEKAARLADLTGATMTSAIETALEEALARHQSEVQAKIERILDLAREVNKHLPPGLTREQIDRELYDEYGLPR